Protein AF-A0A2N2W5R9-F1 (afdb_monomer_lite)

Structure (mmCIF, N/CA/C/O backbone):
data_AF-A0A2N2W5R9-F1
#
_entry.id   AF-A0A2N2W5R9-F1
#
loop_
_atom_site.group_PDB
_atom_site.id
_atom_site.type_symbol
_atom_site.label_atom_id
_atom_site.label_alt_id
_atom_site.label_comp_id
_atom_site.label_asym_id
_atom_site.label_entity_id
_atom_site.label_seq_id
_atom_site.pdbx_PDB_ins_code
_atom_site.Cartn_x
_atom_site.Cartn_y
_atom_site.Cartn_z
_atom_site.occupancy
_atom_site.B_iso_or_equiv
_atom_site.auth_seq_id
_atom_site.auth_comp_id
_atom_site.auth_asym_id
_atom_site.auth_atom_id
_atom_site.pdbx_PDB_model_num
ATOM 1 N N . MET A 1 1 ? 38.234 4.561 -0.329 1.00 36.16 1 MET A N 1
ATOM 2 C CA . MET A 1 1 ? 37.378 3.828 -1.284 1.00 36.16 1 MET A CA 1
ATOM 3 C C . MET A 1 1 ? 36.006 3.694 -0.644 1.00 36.16 1 MET A C 1
ATOM 5 O O . MET A 1 1 ? 35.855 2.891 0.266 1.00 36.16 1 MET A O 1
ATOM 9 N N . ALA A 1 2 ? 35.053 4.555 -1.005 1.00 40.22 2 ALA A N 1
ATOM 10 C CA . ALA A 1 2 ? 33.677 4.417 -0.534 1.00 40.22 2 ALA A CA 1
ATOM 11 C C . ALA A 1 2 ? 33.018 3.325 -1.382 1.00 40.22 2 ALA A C 1
ATOM 13 O O . ALA A 1 2 ? 32.897 3.474 -2.597 1.00 40.22 2 ALA A O 1
ATOM 14 N N . GLN A 1 3 ? 32.702 2.192 -0.757 1.00 40.72 3 GLN A N 1
ATOM 15 C CA . GLN A 1 3 ? 32.019 1.078 -1.401 1.00 40.72 3 GLN A CA 1
ATOM 16 C C . GLN A 1 3 ? 30.610 1.531 -1.776 1.00 40.72 3 GLN A C 1
ATOM 18 O O . GLN A 1 3 ? 29.713 1.599 -0.942 1.00 40.72 3 GLN A O 1
ATOM 23 N N . ASN A 1 4 ? 30.436 1.859 -3.050 1.00 42.41 4 ASN A N 1
ATOM 24 C CA . ASN A 1 4 ? 29.146 2.062 -3.681 1.00 42.41 4 ASN A CA 1
ATOM 25 C C . ASN A 1 4 ? 28.528 0.670 -3.909 1.00 42.41 4 ASN A C 1
ATOM 27 O O . ASN A 1 4 ? 28.458 0.195 -5.042 1.00 42.41 4 ASN A O 1
ATOM 31 N N . GLN A 1 5 ? 28.161 -0.036 -2.830 1.00 35.41 5 GLN A N 1
ATOM 32 C CA . GLN A 1 5 ? 27.287 -1.201 -2.961 1.00 35.41 5 GLN A CA 1
ATOM 33 C C . GLN A 1 5 ? 25.986 -0.689 -3.594 1.00 35.41 5 GLN A C 1
ATOM 35 O O . GLN A 1 5 ? 25.388 0.243 -3.044 1.00 35.41 5 GLN A O 1
ATOM 40 N N . PRO A 1 6 ? 25.550 -1.216 -4.754 1.00 40.88 6 PRO A N 1
ATOM 41 C CA . PRO A 1 6 ? 24.204 -0.929 -5.220 1.00 40.88 6 PRO A CA 1
ATOM 42 C C . PRO A 1 6 ? 23.260 -1.323 -4.077 1.00 40.88 6 PRO A C 1
ATOM 44 O O . PRO A 1 6 ? 23.489 -2.378 -3.480 1.00 40.88 6 PRO A O 1
ATOM 47 N N . PRO A 1 7 ? 22.269 -0.484 -3.715 1.00 45.00 7 PRO A N 1
ATOM 48 C CA . PRO A 1 7 ? 21.329 -0.837 -2.662 1.00 45.00 7 PRO A CA 1
ATOM 49 C C . PRO A 1 7 ? 20.802 -2.228 -2.991 1.00 45.00 7 PRO A C 1
ATOM 51 O O . PRO A 1 7 ? 20.331 -2.441 -4.114 1.00 45.00 7 PRO A O 1
ATOM 54 N N . GLU A 1 8 ? 20.979 -3.182 -2.070 1.00 49.62 8 GLU A N 1
ATOM 55 C CA . GLU A 1 8 ? 20.408 -4.517 -2.215 1.00 49.62 8 GLU A CA 1
ATOM 56 C C . GLU A 1 8 ? 18.964 -4.315 -2.656 1.00 49.62 8 GLU A C 1
ATOM 58 O O . GLU A 1 8 ? 18.198 -3.605 -1.996 1.00 49.62 8 GLU A O 1
ATOM 63 N N . LYS A 1 9 ? 18.626 -4.819 -3.849 1.00 55.09 9 LYS A N 1
ATOM 64 C CA . LYS A 1 9 ? 17.263 -4.747 -4.364 1.00 55.09 9 LYS A CA 1
ATOM 65 C C . LYS A 1 9 ? 16.427 -5.601 -3.422 1.00 55.09 9 LYS A C 1
ATOM 67 O O . LYS A 1 9 ? 16.318 -6.802 -3.645 1.00 55.09 9 LYS A O 1
ATOM 72 N N . LYS A 1 10 ? 15.917 -4.990 -2.347 1.00 60.66 10 LYS A N 1
ATOM 73 C CA . LYS A 1 10 ? 15.072 -5.650 -1.353 1.00 60.66 10 LYS A CA 1
ATOM 74 C C . LYS A 1 10 ? 14.020 -6.451 -2.098 1.00 60.66 10 LYS A C 1
ATOM 76 O O . LYS A 1 10 ? 13.366 -5.928 -3.008 1.00 60.66 10 LYS A O 1
ATOM 81 N N . ASN A 1 11 ? 13.904 -7.727 -1.752 1.00 78.19 11 ASN A N 1
ATOM 82 C CA . ASN A 1 11 ? 12.964 -8.593 -2.437 1.00 78.19 11 ASN A CA 1
ATOM 83 C C . ASN A 1 11 ? 11.533 -8.090 -2.192 1.00 78.19 11 ASN A C 1
ATOM 85 O O . ASN A 1 11 ? 11.255 -7.552 -1.116 1.00 78.19 11 ASN A O 1
ATOM 89 N N . PRO A 1 12 ? 10.595 -8.303 -3.136 1.00 78.25 12 PRO A N 1
ATOM 90 C CA . PRO A 1 12 ? 9.185 -7.958 -2.946 1.00 78.25 12 PRO A CA 1
ATOM 91 C C . PRO A 1 12 ? 8.619 -8.458 -1.613 1.00 78.25 12 PRO A C 1
ATOM 93 O O . PRO A 1 12 ? 7.780 -7.799 -1.011 1.00 78.25 12 PRO A O 1
ATOM 96 N N . ILE A 1 13 ? 9.114 -9.613 -1.161 1.00 82.69 13 ILE A N 1
ATOM 97 C CA . ILE A 1 13 ? 8.756 -10.270 0.095 1.00 82.69 13 ILE A CA 1
ATOM 98 C C . ILE A 1 13 ? 9.166 -9.424 1.302 1.00 82.69 13 ILE A C 1
ATOM 100 O O . ILE A 1 13 ? 8.349 -9.170 2.178 1.00 82.69 13 ILE A O 1
ATOM 104 N N . GLU A 1 14 ? 10.404 -8.938 1.332 1.00 85.56 14 GLU A N 1
ATOM 105 C CA . GLU A 1 14 ? 10.924 -8.144 2.450 1.00 85.56 14 GLU A CA 1
ATOM 106 C C . GLU A 1 14 ? 10.257 -6.769 2.510 1.00 85.56 14 GLU A C 1
ATOM 108 O O . GLU A 1 14 ? 9.829 -6.330 3.575 1.00 85.56 14 GLU A O 1
ATOM 113 N N . ILE A 1 15 ? 10.076 -6.126 1.350 1.00 86.50 15 ILE A N 1
ATOM 114 C CA . ILE A 1 15 ? 9.375 -4.837 1.257 1.00 86.50 15 ILE A CA 1
ATOM 115 C C . ILE A 1 15 ? 7.921 -4.990 1.718 1.00 86.50 15 ILE A C 1
ATOM 117 O O . ILE A 1 15 ? 7.387 -4.113 2.400 1.00 86.50 15 ILE A O 1
ATOM 121 N N . ALA A 1 16 ? 7.261 -6.084 1.331 1.00 88.38 16 ALA A N 1
ATOM 122 C CA . ALA A 1 16 ? 5.904 -6.373 1.764 1.00 88.38 16 ALA A CA 1
ATOM 123 C C . ALA A 1 16 ? 5.829 -6.593 3.273 1.00 88.38 16 ALA A C 1
ATOM 125 O O . ALA A 1 16 ? 4.990 -5.962 3.909 1.00 88.38 16 ALA A O 1
ATOM 126 N N . ALA A 1 17 ? 6.728 -7.405 3.833 1.00 89.31 17 ALA A N 1
ATOM 127 C CA . ALA A 1 17 ? 6.762 -7.705 5.258 1.00 89.31 17 ALA A CA 1
ATOM 128 C C . ALA A 1 17 ? 6.995 -6.439 6.098 1.00 89.31 17 ALA A C 1
ATOM 130 O O . ALA A 1 17 ? 6.244 -6.175 7.033 1.00 89.31 17 ALA A O 1
ATOM 131 N N . GLU A 1 18 ? 7.962 -5.593 5.719 1.00 91.56 18 GLU A N 1
ATOM 132 C CA . GLU A 1 18 ? 8.218 -4.314 6.397 1.00 91.56 18 GLU A CA 1
ATOM 133 C C . GLU A 1 18 ? 7.008 -3.373 6.343 1.00 91.56 18 GLU A C 1
ATOM 135 O O . GLU A 1 18 ? 6.721 -2.656 7.304 1.00 91.56 18 GLU A O 1
ATOM 140 N N . GLN A 1 19 ? 6.292 -3.341 5.216 1.00 90.31 19 GLN A N 1
ATOM 141 C CA . GLN A 1 19 ? 5.084 -2.527 5.101 1.00 90.31 19 GLN A CA 1
ATOM 142 C C . GLN A 1 19 ? 3.907 -3.122 5.875 1.00 90.31 19 GLN A C 1
ATOM 144 O O . GLN A 1 19 ? 3.155 -2.371 6.492 1.00 90.31 19 GLN A O 1
ATOM 149 N N . ALA A 1 20 ? 3.750 -4.444 5.869 1.00 91.56 20 ALA A N 1
ATOM 150 C CA . ALA A 1 20 ? 2.702 -5.137 6.603 1.00 91.56 20 ALA A CA 1
ATOM 151 C C . ALA A 1 20 ? 2.861 -4.941 8.116 1.00 91.56 20 ALA A C 1
ATOM 153 O O . ALA A 1 20 ? 1.872 -4.652 8.781 1.00 91.56 20 ALA A O 1
ATOM 154 N N . ASP A 1 21 ? 4.090 -5.013 8.634 1.00 92.62 21 ASP A N 1
ATOM 155 C CA . ASP A 1 21 ? 4.412 -4.782 10.047 1.00 92.62 21 ASP A CA 1
ATOM 156 C C . ASP A 1 21 ? 4.046 -3.356 10.493 1.00 92.62 21 ASP A C 1
ATOM 158 O O . ASP A 1 21 ? 3.315 -3.159 11.465 1.00 92.62 21 ASP A O 1
ATOM 162 N N . ARG A 1 22 ? 4.418 -2.340 9.702 1.00 92.94 22 ARG A N 1
ATOM 163 C CA . ARG A 1 22 ? 4.007 -0.949 9.969 1.00 92.94 22 ARG A CA 1
ATOM 164 C C . ARG A 1 22 ? 2.488 -0.798 9.974 1.00 92.94 22 ARG A C 1
ATOM 166 O O . ARG A 1 22 ? 1.914 -0.257 10.917 1.00 92.94 22 ARG A O 1
ATOM 173 N N . LEU A 1 23 ? 1.826 -1.334 8.947 1.00 92.19 23 LEU A N 1
ATOM 174 C CA . LEU A 1 23 ? 0.368 -1.296 8.837 1.00 92.19 23 LEU A CA 1
ATOM 175 C C . LEU A 1 23 ? -0.317 -2.048 9.980 1.00 92.19 23 LEU A C 1
ATOM 177 O O . LEU A 1 23 ? -1.399 -1.642 10.401 1.00 92.19 23 LEU A O 1
ATOM 181 N N . GLN A 1 24 ? 0.304 -3.101 10.514 1.00 92.94 24 GLN A N 1
ATOM 182 C CA . GLN A 1 24 ? -0.192 -3.805 11.688 1.00 92.94 24 GLN A CA 1
ATOM 183 C C . GLN A 1 24 ? -0.327 -2.864 12.878 1.00 92.94 24 GLN A C 1
ATOM 185 O O . GLN A 1 24 ? -1.377 -2.843 13.521 1.00 92.94 24 GLN A O 1
ATOM 190 N N . ILE A 1 25 ? 0.719 -2.084 13.152 1.00 93.50 25 ILE A N 1
ATOM 191 C CA . ILE A 1 25 ? 0.785 -1.169 14.291 1.00 93.50 25 ILE A CA 1
ATOM 192 C C . ILE A 1 25 ? -0.191 -0.007 14.084 1.00 93.50 25 ILE A C 1
ATOM 194 O O . ILE A 1 25 ? -1.021 0.273 14.953 1.00 93.50 25 ILE A O 1
ATOM 198 N N . ASP A 1 26 ? -0.145 0.631 12.915 1.00 92.38 26 ASP A N 1
ATOM 199 C CA . ASP A 1 26 ? -0.963 1.804 12.594 1.00 92.38 26 ASP A CA 1
ATOM 200 C C . ASP A 1 26 ? -2.471 1.496 12.557 1.00 92.38 26 ASP A C 1
ATOM 202 O O . ASP A 1 26 ? -3.310 2.269 13.041 1.00 92.38 26 ASP A O 1
ATOM 206 N N . LEU A 1 27 ? -2.838 0.351 11.978 1.00 92.75 27 LEU A N 1
ATOM 207 C CA . LEU A 1 27 ? -4.234 -0.036 11.766 1.00 92.75 27 LEU A CA 1
ATOM 208 C C . LEU A 1 27 ? -4.754 -1.000 12.833 1.00 92.75 27 LEU A C 1
ATOM 210 O O . LEU A 1 27 ? -5.946 -1.316 12.825 1.00 92.75 27 LEU A O 1
ATOM 214 N N . LYS A 1 28 ? -3.892 -1.440 13.758 1.00 94.00 28 LYS A N 1
ATOM 215 C CA . LYS A 1 28 ? -4.191 -2.475 14.757 1.00 94.00 28 LYS A CA 1
ATOM 216 C C . LYS A 1 28 ? -4.792 -3.717 14.096 1.00 94.00 28 LYS A C 1
ATOM 218 O O . LYS A 1 28 ? -5.906 -4.125 14.422 1.00 94.00 28 LYS A O 1
ATOM 223 N N . LEU A 1 29 ? -4.088 -4.250 13.098 1.00 94.00 29 LEU A N 1
ATOM 224 C CA . LEU A 1 29 ? -4.532 -5.436 12.367 1.00 94.00 29 LEU A CA 1
ATOM 225 C C . LEU A 1 29 ? -4.432 -6.671 13.267 1.00 94.00 29 LEU A C 1
ATOM 227 O O . LEU A 1 29 ? -3.402 -6.900 13.901 1.00 94.00 29 LEU A O 1
ATOM 231 N N . ASP A 1 30 ? -5.485 -7.487 13.283 1.00 94.31 30 ASP A N 1
ATOM 232 C CA . ASP A 1 30 ? -5.420 -8.827 13.874 1.00 94.31 30 ASP A CA 1
ATOM 233 C C . ASP A 1 30 ? -4.478 -9.740 13.064 1.00 94.31 30 ASP A C 1
ATOM 235 O O . ASP A 1 30 ? -4.228 -9.486 11.884 1.00 94.31 30 ASP A O 1
ATOM 239 N N . HIS A 1 31 ? -3.999 -10.840 13.654 1.00 92.94 31 HIS A N 1
ATOM 240 C CA . HIS A 1 31 ? -3.139 -11.826 12.987 1.00 92.94 31 HIS A CA 1
ATOM 241 C C . HIS A 1 31 ? -3.667 -12.272 11.618 1.00 92.94 31 HIS A C 1
ATOM 243 O O . HIS A 1 31 ? -2.896 -12.374 10.661 1.00 92.94 31 HIS A O 1
ATOM 249 N N . ARG A 1 32 ? -4.982 -12.492 11.478 1.00 93.69 32 ARG A N 1
ATOM 250 C CA . ARG A 1 32 ? -5.564 -12.858 10.179 1.00 93.69 32 ARG A CA 1
ATOM 251 C C . ARG A 1 32 ? -5.478 -11.709 9.176 1.00 93.69 32 ARG A C 1
ATOM 253 O O . ARG A 1 32 ? -5.185 -11.936 8.004 1.00 93.69 32 ARG A O 1
ATOM 260 N N . GLN A 1 33 ? -5.747 -10.484 9.619 1.00 93.88 33 GLN A N 1
ATOM 261 C CA . GLN A 1 33 ? -5.695 -9.299 8.763 1.00 93.88 33 GLN A CA 1
ATOM 262 C C . GLN A 1 33 ? -4.256 -8.964 8.363 1.00 93.88 33 GLN A C 1
ATOM 264 O O . GLN A 1 33 ? -4.027 -8.602 7.212 1.00 93.88 33 GLN A O 1
ATOM 269 N N . LEU A 1 34 ? -3.293 -9.140 9.270 1.00 94.12 34 LEU A N 1
ATOM 270 C CA . LEU A 1 34 ? -1.864 -9.016 8.998 1.00 94.12 34 LEU A CA 1
ATOM 271 C C . LEU A 1 34 ? -1.422 -10.000 7.916 1.00 94.12 34 LEU A C 1
ATOM 273 O O . LEU A 1 34 ? -0.838 -9.585 6.921 1.00 94.12 34 LEU A O 1
ATOM 277 N N . PHE A 1 35 ? -1.759 -11.282 8.073 1.00 94.38 35 PHE A N 1
ATOM 278 C CA . PHE A 1 35 ? -1.410 -12.316 7.099 1.00 94.38 35 PHE A CA 1
ATOM 279 C C . PHE A 1 35 ? -1.965 -12.007 5.699 1.00 94.38 35 PHE A C 1
ATOM 281 O O . PHE A 1 35 ? -1.262 -12.129 4.694 1.00 94.38 35 PHE A O 1
ATOM 288 N N . LEU A 1 36 ? -3.226 -11.564 5.625 1.00 94.25 36 LEU A N 1
ATOM 289 C CA . LEU A 1 36 ? -3.845 -11.148 4.365 1.00 94.25 36 LEU A CA 1
ATOM 290 C C . LEU A 1 36 ? -3.184 -9.889 3.789 1.00 94.25 36 LEU A C 1
ATOM 292 O O . LEU A 1 36 ? -2.989 -9.805 2.579 1.00 94.25 36 LEU A O 1
ATOM 296 N N . THR A 1 37 ? -2.821 -8.934 4.645 1.00 94.00 37 THR A N 1
ATOM 297 C CA . THR A 1 37 ? -2.138 -7.692 4.259 1.00 94.00 37 THR A CA 1
ATOM 298 C C . THR A 1 37 ? -0.773 -7.990 3.653 1.00 94.00 37 THR A C 1
ATOM 300 O O . THR A 1 37 ? -0.509 -7.550 2.537 1.00 94.00 37 THR A O 1
ATOM 303 N N . ASP A 1 38 ? 0.049 -8.790 4.330 1.00 93.50 38 ASP A N 1
ATOM 304 C CA . ASP A 1 38 ? 1.348 -9.242 3.827 1.00 93.50 38 ASP A CA 1
ATOM 305 C C . ASP A 1 38 ? 1.197 -9.982 2.490 1.00 93.50 38 ASP A C 1
ATOM 307 O O . ASP A 1 38 ? 1.790 -9.576 1.494 1.00 93.50 38 ASP A O 1
ATOM 311 N N . SER A 1 39 ? 0.294 -10.964 2.406 1.00 93.25 39 SER A N 1
ATOM 312 C CA . SER A 1 39 ? 0.047 -11.723 1.168 1.00 93.25 39 SER A CA 1
ATOM 313 C C . SER A 1 39 ? -0.351 -10.828 -0.016 1.00 93.25 39 SER A C 1
ATOM 315 O O . SER A 1 39 ? 0.107 -11.015 -1.148 1.00 93.25 39 SER A O 1
ATOM 317 N N . VAL A 1 40 ? -1.220 -9.840 0.226 1.00 94.44 40 VAL A N 1
ATOM 318 C CA . VAL A 1 40 ? -1.646 -8.869 -0.792 1.00 94.44 40 VAL A CA 1
ATOM 319 C C . VAL A 1 40 ? -0.480 -7.978 -1.210 1.00 94.44 40 VAL A C 1
ATOM 321 O O . VAL A 1 40 ? -0.283 -7.765 -2.409 1.00 94.44 40 VAL A O 1
ATOM 324 N N . LEU A 1 41 ? 0.302 -7.475 -0.253 1.00 93.00 41 LEU A N 1
ATOM 325 C CA . LEU A 1 41 ? 1.457 -6.624 -0.526 1.00 93.00 41 LEU A CA 1
ATOM 326 C C . LEU A 1 41 ? 2.536 -7.378 -1.297 1.00 93.00 41 LEU A C 1
ATOM 328 O O . LEU A 1 41 ? 3.006 -6.859 -2.304 1.00 93.00 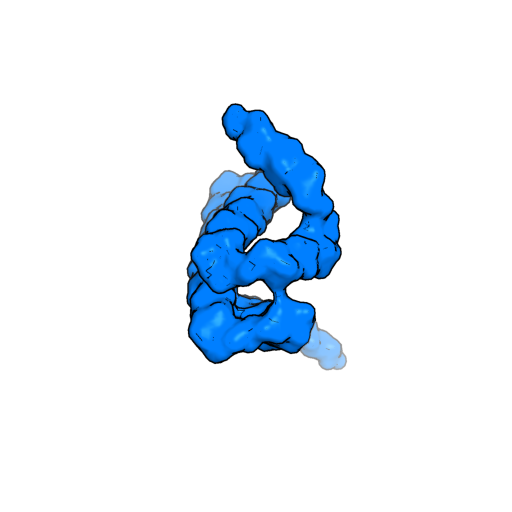41 LEU A O 1
ATOM 332 N N . GLN A 1 42 ? 2.865 -8.610 -0.914 1.00 93.00 42 GLN A N 1
ATOM 333 C CA . GLN A 1 42 ? 3.827 -9.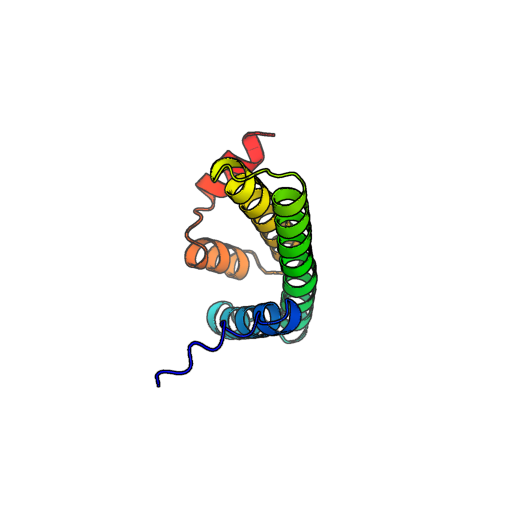453 -1.627 1.00 93.00 42 GLN A CA 1
ATOM 334 C C . GLN A 1 42 ? 3.426 -9.623 -3.091 1.00 93.00 42 GLN A C 1
ATOM 336 O O . GLN A 1 42 ? 4.218 -9.356 -3.998 1.00 93.00 42 GLN A O 1
ATOM 341 N N . LYS A 1 43 ? 2.163 -9.995 -3.333 1.00 92.75 43 LYS A N 1
ATOM 342 C CA . LYS A 1 43 ? 1.633 -10.179 -4.687 1.00 92.75 43 LYS A CA 1
ATOM 343 C C . LYS A 1 43 ? 1.649 -8.881 -5.493 1.00 92.75 43 LYS A C 1
ATOM 345 O O . LYS A 1 43 ? 2.017 -8.893 -6.668 1.00 92.75 43 LYS A O 1
ATOM 350 N N . ASN A 1 44 ? 1.242 -7.769 -4.886 1.00 92.06 44 ASN A N 1
ATOM 351 C CA . ASN A 1 44 ? 1.118 -6.499 -5.595 1.00 92.06 44 ASN A CA 1
ATOM 352 C C . ASN A 1 44 ? 2.477 -5.836 -5.840 1.00 92.06 44 ASN A C 1
ATOM 354 O O . ASN A 1 44 ? 2.695 -5.329 -6.934 1.00 92.06 44 ASN A O 1
ATOM 358 N N . ILE A 1 45 ? 3.408 -5.887 -4.884 1.00 90.00 45 ILE A N 1
ATOM 359 C CA . ILE A 1 45 ? 4.776 -5.376 -5.049 1.00 90.00 45 ILE A CA 1
ATOM 360 C C . ILE A 1 45 ? 5.511 -6.193 -6.111 1.00 90.00 45 ILE A C 1
ATOM 362 O O . ILE A 1 45 ? 6.104 -5.607 -7.014 1.00 90.00 45 ILE A O 1
ATOM 366 N N . ALA A 1 46 ? 5.403 -7.526 -6.080 1.00 91.19 46 ALA A N 1
ATOM 367 C CA . ALA A 1 46 ? 5.958 -8.372 -7.136 1.00 91.19 46 ALA A CA 1
ATOM 368 C C . ALA A 1 46 ? 5.362 -8.022 -8.512 1.00 91.19 46 ALA A C 1
ATOM 370 O O . ALA A 1 46 ? 6.083 -7.950 -9.505 1.00 91.19 46 ALA A O 1
ATOM 371 N N . GLY A 1 47 ? 4.057 -7.742 -8.562 1.00 91.31 47 GLY A N 1
ATOM 372 C CA . GLY A 1 47 ? 3.370 -7.280 -9.765 1.00 91.31 47 GLY A CA 1
ATOM 373 C C . GLY A 1 47 ? 3.889 -5.941 -10.299 1.00 91.31 47 GLY A C 1
ATOM 374 O O . GLY A 1 47 ? 4.173 -5.836 -11.492 1.00 91.31 47 GLY A O 1
ATOM 375 N N . VAL A 1 48 ? 4.061 -4.939 -9.427 1.00 90.75 48 VAL A N 1
ATOM 376 C CA . VAL A 1 48 ? 4.645 -3.633 -9.789 1.00 90.75 48 VAL A CA 1
ATOM 377 C C . VAL A 1 48 ? 6.048 -3.820 -10.346 1.00 90.75 48 VAL A C 1
ATOM 379 O O . VAL A 1 48 ? 6.352 -3.277 -11.403 1.00 90.75 48 VAL A O 1
ATOM 382 N N . MET A 1 49 ? 6.893 -4.584 -9.651 1.00 89.50 49 MET A N 1
ATOM 383 C CA . MET A 1 49 ? 8.284 -4.798 -10.053 1.00 89.50 49 MET A CA 1
ATOM 384 C C . MET A 1 49 ? 8.364 -5.488 -11.416 1.00 89.50 49 MET A C 1
ATOM 386 O O . MET A 1 49 ? 9.107 -5.030 -12.277 1.00 89.50 49 MET A O 1
ATOM 390 N N . ASN A 1 50 ? 7.526 -6.498 -11.661 1.00 91.06 50 ASN A N 1
ATOM 391 C CA . ASN A 1 50 ? 7.478 -7.180 -12.951 1.00 91.06 50 ASN A CA 1
ATOM 392 C C . ASN A 1 50 ? 7.023 -6.241 -14.086 1.00 91.06 50 ASN A C 1
ATOM 394 O O . ASN A 1 50 ? 7.670 -6.180 -15.130 1.00 91.06 50 ASN A O 1
ATOM 398 N N . GLU A 1 51 ? 5.962 -5.448 -13.875 1.00 90.56 51 GLU A N 1
ATOM 399 C CA . GLU A 1 51 ? 5.519 -4.464 -14.876 1.00 90.56 51 GLU A CA 1
ATOM 400 C C . GLU A 1 51 ? 6.574 -3.369 -15.106 1.00 90.56 51 GLU A C 1
ATOM 402 O O . GLU A 1 51 ? 6.789 -2.954 -16.243 1.00 90.56 51 GLU A O 1
ATOM 407 N N . PHE A 1 52 ? 7.284 -2.937 -14.062 1.00 88.25 52 PHE A N 1
ATOM 408 C CA . PHE A 1 52 ? 8.396 -1.991 -14.171 1.00 88.25 52 PHE A CA 1
ATOM 409 C C . PHE A 1 52 ? 9.554 -2.563 -14.989 1.00 88.25 52 PHE A C 1
ATOM 411 O O . PHE A 1 52 ? 10.058 -1.893 -15.888 1.00 88.25 52 PHE A O 1
ATOM 418 N N . GLU A 1 53 ? 9.950 -3.808 -14.731 1.00 89.44 53 GLU A N 1
ATOM 419 C CA . GLU A 1 53 ? 10.978 -4.495 -15.511 1.00 89.44 53 GLU A CA 1
ATOM 420 C C . GLU A 1 53 ? 10.557 -4.673 -16.974 1.00 89.44 53 GLU A C 1
ATOM 422 O O . GLU A 1 53 ? 11.373 -4.477 -17.876 1.00 89.44 53 GLU A O 1
ATOM 427 N N . ALA A 1 54 ? 9.290 -5.007 -17.228 1.00 89.69 54 ALA A N 1
ATOM 428 C CA . ALA A 1 54 ? 8.749 -5.125 -18.578 1.00 89.69 54 ALA A CA 1
ATOM 429 C C . ALA A 1 54 ? 8.764 -3.778 -19.319 1.00 89.69 54 ALA A C 1
ATOM 431 O O . ALA A 1 54 ? 9.214 -3.720 -20.463 1.00 89.69 54 ALA A O 1
ATOM 432 N N . MET A 1 55 ? 8.349 -2.689 -18.662 1.00 87.56 55 MET A N 1
ATOM 433 C CA . MET A 1 55 ? 8.417 -1.334 -19.222 1.00 87.56 55 MET A CA 1
ATOM 434 C C . MET A 1 55 ? 9.857 -0.919 -19.525 1.00 87.56 55 MET A C 1
ATOM 436 O O . MET A 1 55 ? 10.132 -0.412 -20.612 1.00 87.56 55 MET A O 1
ATOM 440 N N . GLN A 1 56 ? 10.789 -1.200 -18.612 1.00 86.38 56 GLN A N 1
ATOM 441 C CA . GLN A 1 56 ? 12.203 -0.898 -18.810 1.00 86.38 56 GLN A CA 1
ATOM 442 C C . GLN A 1 56 ? 12.775 -1.668 -20.013 1.00 86.38 56 GLN A C 1
ATOM 444 O O . GLN A 1 56 ? 13.480 -1.087 -20.836 1.00 86.38 56 GLN A O 1
ATOM 449 N 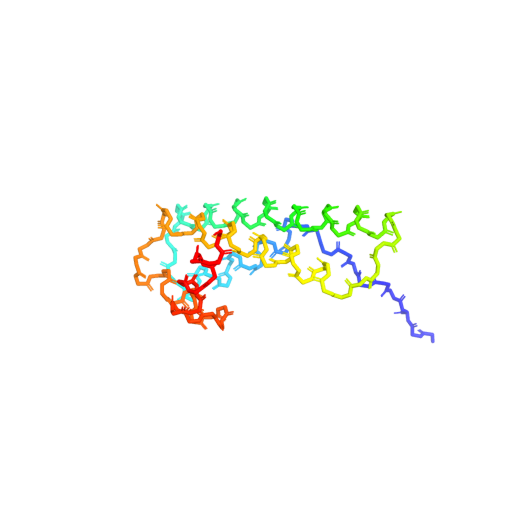N . LYS A 1 57 ? 12.436 -2.958 -20.156 1.00 88.00 57 LYS A N 1
ATOM 450 C CA . LYS A 1 57 ? 12.838 -3.791 -21.306 1.00 88.00 57 LYS A CA 1
ATOM 451 C C . LYS A 1 57 ? 12.213 -3.328 -22.621 1.00 88.00 57 LYS A C 1
ATOM 453 O O . LYS A 1 57 ? 12.855 -3.429 -23.659 1.00 88.00 57 LYS A O 1
ATOM 458 N N . ALA A 1 58 ? 10.993 -2.799 -22.578 1.00 87.38 58 ALA A N 1
ATOM 459 C CA . ALA A 1 58 ? 10.308 -2.227 -23.733 1.00 87.38 58 ALA A CA 1
ATOM 460 C C . ALA A 1 58 ? 10.833 -0.830 -24.128 1.00 87.38 58 ALA A C 1
ATOM 462 O O . ALA A 1 58 ? 10.292 -0.218 -25.046 1.00 87.38 58 ALA A O 1
ATOM 463 N N . GLY A 1 59 ? 11.852 -0.299 -23.437 1.00 85.81 59 GLY A N 1
ATOM 464 C CA . GLY A 1 59 ? 12.380 1.047 -23.679 1.00 85.81 59 GLY A CA 1
ATOM 465 C C . GLY A 1 59 ? 11.431 2.165 -23.233 1.00 85.81 59 GLY A C 1
ATOM 466 O O . GLY A 1 59 ? 11.621 3.324 -23.594 1.00 85.81 59 GLY A O 1
ATOM 467 N N . MET A 1 60 ? 10.404 1.840 -22.445 1.00 79.94 60 MET A N 1
ATOM 468 C CA . MET A 1 60 ? 9.434 2.805 -21.945 1.00 79.94 60 MET A CA 1
ATOM 469 C C . MET A 1 60 ? 10.019 3.494 -20.706 1.00 79.94 60 MET A C 1
ATOM 471 O O . MET A 1 60 ? 10.081 2.917 -19.619 1.00 79.94 60 MET A O 1
ATOM 475 N N . GLN A 1 61 ? 10.493 4.729 -20.885 1.00 73.50 61 GLN A N 1
ATOM 476 C CA . GLN A 1 61 ? 11.126 5.543 -19.832 1.00 73.50 61 GLN A CA 1
ATOM 477 C C . GLN A 1 61 ? 10.255 6.721 -19.364 1.00 73.50 61 GLN A C 1
ATOM 479 O O . GLN A 1 61 ? 10.686 7.532 -18.548 1.00 73.50 61 GLN A O 1
ATOM 484 N N . ASN A 1 62 ? 9.016 6.817 -19.855 1.00 84.81 62 ASN A N 1
ATOM 485 C CA . ASN A 1 62 ? 8.109 7.908 -19.510 1.00 84.81 62 ASN A CA 1
ATOM 486 C C . ASN A 1 62 ? 7.647 7.786 -18.055 1.00 84.81 62 ASN A C 1
ATOM 488 O O . ASN A 1 62 ? 6.972 6.822 -17.694 1.00 84.81 62 ASN A O 1
ATOM 492 N N . SER A 1 63 ? 7.940 8.798 -17.234 1.00 79.38 63 SER A N 1
ATOM 493 C CA . SER A 1 63 ? 7.529 8.853 -15.822 1.00 79.38 63 SER A CA 1
ATOM 494 C C . SER A 1 63 ? 6.018 8.685 -15.623 1.00 79.38 63 SER A C 1
ATOM 496 O O . SER A 1 63 ? 5.583 8.146 -14.606 1.00 79.38 63 SER A O 1
ATOM 498 N N . GLU A 1 64 ? 5.207 9.106 -16.597 1.00 85.50 64 GLU A N 1
ATOM 499 C CA . GLU A 1 64 ? 3.751 8.922 -16.575 1.00 85.50 64 GLU A CA 1
ATOM 500 C C . GLU A 1 64 ? 3.342 7.445 -16.635 1.00 85.50 64 GLU A C 1
ATOM 502 O O . GLU A 1 64 ? 2.446 7.039 -15.898 1.00 85.50 64 GLU A O 1
ATOM 507 N N . SER A 1 65 ? 4.034 6.619 -17.424 1.00 85.19 65 SER A N 1
ATOM 508 C CA . SER A 1 65 ? 3.752 5.182 -17.547 1.00 85.19 65 SER A CA 1
ATOM 509 C C . SER A 1 65 ? 4.064 4.428 -16.253 1.00 85.19 65 SER A C 1
ATOM 511 O O . SER A 1 65 ? 3.248 3.634 -15.784 1.00 85.19 65 SER A O 1
ATOM 513 N N . TYR A 1 66 ? 5.197 4.734 -15.607 1.00 84.31 66 TYR A N 1
ATOM 514 C CA . TYR A 1 66 ? 5.526 4.167 -14.292 1.00 84.31 66 TYR A CA 1
ATOM 515 C C . TYR A 1 66 ? 4.510 4.583 -13.230 1.00 84.31 66 TYR A C 1
ATOM 517 O O . TYR A 1 66 ? 4.099 3.763 -12.404 1.00 84.31 66 TYR A O 1
ATOM 525 N N . ARG A 1 67 ? 4.064 5.844 -13.272 1.00 86.50 67 ARG A N 1
ATOM 526 C CA . ARG A 1 67 ? 3.037 6.350 -12.361 1.00 86.50 67 ARG A CA 1
ATOM 527 C C . ARG A 1 67 ? 1.693 5.655 -12.575 1.00 86.50 67 ARG A C 1
ATOM 529 O O . ARG A 1 67 ? 1.029 5.344 -11.589 1.00 86.50 67 ARG A O 1
ATOM 536 N N . ASP A 1 68 ? 1.295 5.392 -13.817 1.00 87.88 68 ASP A N 1
ATOM 537 C CA . ASP A 1 68 ? 0.049 4.682 -14.120 1.00 87.88 68 ASP A CA 1
ATOM 538 C C . ASP A 1 68 ? 0.071 3.247 -13.577 1.00 87.88 68 ASP A C 1
ATOM 540 O O . ASP A 1 68 ? -0.846 2.834 -12.863 1.00 87.88 68 ASP A O 1
ATOM 544 N N . VAL A 1 69 ? 1.180 2.529 -13.785 1.00 88.94 69 VAL A N 1
ATOM 545 C CA . VAL A 1 69 ? 1.380 1.188 -13.219 1.00 88.94 69 VAL A CA 1
ATOM 546 C C . VAL A 1 69 ? 1.341 1.221 -11.691 1.00 88.94 69 VAL A C 1
ATOM 548 O O . VAL A 1 69 ? 0.621 0.427 -11.085 1.00 88.94 69 VAL A O 1
ATOM 551 N N . GLN A 1 70 ? 2.026 2.165 -11.038 1.00 86.81 70 GLN A N 1
ATOM 552 C CA . GLN A 1 70 ? 1.925 2.315 -9.580 1.00 86.81 70 GLN A CA 1
ATOM 553 C C . GLN A 1 70 ? 0.485 2.546 -9.132 1.00 86.81 70 GLN A C 1
ATOM 555 O O . GLN A 1 70 ? 0.007 1.857 -8.235 1.00 86.81 70 GLN A O 1
ATOM 560 N N . LEU A 1 71 ? -0.235 3.471 -9.771 1.00 87.38 71 LEU A N 1
ATOM 561 C CA . LEU A 1 71 ? -1.626 3.769 -9.432 1.00 87.38 71 LEU A CA 1
ATOM 562 C C . LEU A 1 71 ? -2.540 2.555 -9.633 1.00 87.38 71 LEU A C 1
ATOM 564 O O . LEU A 1 71 ? -3.418 2.310 -8.805 1.00 87.38 71 LEU A O 1
ATOM 568 N N . LYS A 1 72 ? -2.330 1.774 -10.695 1.00 89.69 72 LYS A N 1
ATOM 569 C CA . LYS A 1 72 ? -3.046 0.521 -10.963 1.00 89.69 72 LYS A CA 1
ATOM 570 C C . LYS A 1 72 ? -2.856 -0.483 -9.828 1.00 89.69 72 LYS A C 1
ATOM 572 O O . LYS A 1 72 ? -3.837 -1.070 -9.368 1.00 89.69 72 LYS A O 1
ATOM 577 N N . TRP A 1 73 ? -1.628 -0.674 -9.354 1.00 90.88 73 TRP A N 1
ATOM 578 C CA . TRP A 1 73 ? -1.350 -1.605 -8.258 1.00 90.88 73 TRP A CA 1
ATOM 579 C C . TRP A 1 73 ? -1.784 -1.077 -6.893 1.00 90.88 73 TRP A C 1
ATOM 581 O O . TRP A 1 73 ? -2.310 -1.854 -6.102 1.00 90.88 73 TRP A O 1
ATOM 591 N N . VAL A 1 74 ? -1.684 0.232 -6.645 1.00 87.94 74 VAL A N 1
ATOM 592 C CA . VAL A 1 74 ? -2.262 0.871 -5.451 1.00 87.94 74 VAL A CA 1
ATOM 593 C C . VAL A 1 74 ? -3.764 0.601 -5.384 1.00 87.94 74 VAL A C 1
ATOM 595 O O . VAL A 1 74 ? -4.244 0.125 -4.361 1.00 87.94 74 VAL A O 1
ATOM 598 N N . ARG A 1 75 ? -4.498 0.778 -6.490 1.00 87.94 75 ARG A N 1
ATOM 599 C CA . ARG A 1 75 ? -5.938 0.464 -6.542 1.00 87.94 75 ARG A CA 1
ATOM 600 C C . ARG A 1 75 ? -6.232 -1.004 -6.238 1.00 87.94 75 ARG A C 1
ATOM 602 O O . ARG A 1 75 ? -7.214 -1.298 -5.566 1.00 87.94 75 ARG A O 1
ATOM 609 N N . LYS A 1 76 ? -5.397 -1.930 -6.723 1.00 91.06 76 LYS A N 1
ATOM 610 C CA . LYS A 1 76 ? -5.538 -3.362 -6.406 1.00 91.06 76 LYS A CA 1
ATOM 611 C C . LYS A 1 76 ? -5.309 -3.643 -4.922 1.00 91.06 76 LYS A C 1
ATOM 613 O O . LYS A 1 76 ? -6.025 -4.464 -4.358 1.00 91.06 76 LYS A O 1
ATOM 618 N N . THR A 1 77 ? -4.338 -2.979 -4.297 1.00 91.38 77 THR A N 1
ATOM 619 C CA . THR A 1 77 ? -4.103 -3.080 -2.850 1.00 91.38 77 THR A CA 1
ATOM 620 C C . THR A 1 77 ? -5.292 -2.524 -2.074 1.00 91.38 77 THR A C 1
ATOM 622 O O . THR A 1 77 ? -5.815 -3.207 -1.202 1.00 91.38 77 THR A O 1
ATOM 625 N N . GLU A 1 78 ? -5.777 -1.336 -2.441 1.00 90.50 78 GLU A N 1
ATOM 626 C CA . GLU A 1 78 ? -6.944 -0.700 -1.821 1.00 90.50 78 GLU A CA 1
ATOM 627 C C . GLU A 1 78 ? -8.204 -1.580 -1.917 1.00 90.50 78 GLU A C 1
ATOM 629 O O . GLU A 1 78 ? -8.902 -1.762 -0.924 1.00 90.50 78 GLU A O 1
ATOM 634 N N . ASP A 1 79 ? -8.499 -2.145 -3.093 1.00 90.88 79 ASP A N 1
ATOM 635 C CA . ASP A 1 79 ? -9.637 -3.056 -3.311 1.00 90.88 79 ASP A CA 1
ATOM 636 C C . ASP A 1 79 ? -9.522 -4.344 -2.485 1.00 90.88 79 ASP A C 1
ATOM 638 O O . ASP A 1 79 ? -10.510 -4.835 -1.943 1.00 90.88 79 ASP A O 1
ATOM 642 N N . ALA A 1 80 ? -8.310 -4.888 -2.360 1.00 93.12 80 ALA A N 1
ATOM 643 C CA . ALA A 1 80 ? -8.072 -6.063 -1.537 1.0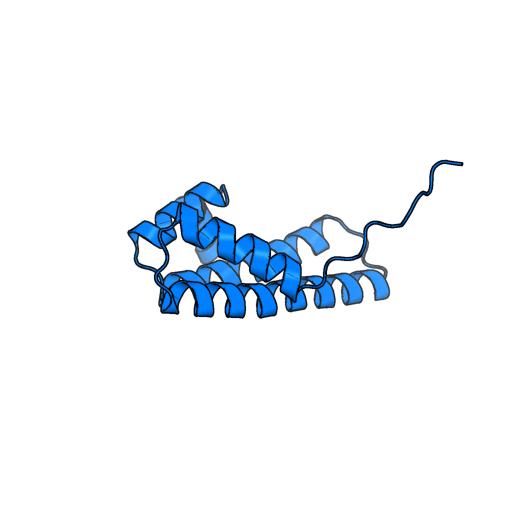0 93.12 80 ALA A CA 1
ATOM 644 C C . ALA A 1 80 ? -8.240 -5.749 -0.044 1.00 93.12 80 ALA A C 1
ATOM 646 O O . ALA A 1 80 ? -8.908 -6.505 0.656 1.00 93.12 80 ALA A O 1
ATOM 647 N N . PHE A 1 81 ? -7.684 -4.634 0.433 1.00 92.31 81 PHE A N 1
ATOM 648 C CA . PHE A 1 81 ? -7.761 -4.226 1.837 1.00 92.31 81 PHE A CA 1
ATOM 649 C C . PHE A 1 81 ? -9.199 -3.935 2.267 1.00 92.31 81 PHE A C 1
ATOM 651 O O . PHE A 1 81 ? -9.616 -4.390 3.329 1.00 92.31 81 PHE A O 1
ATOM 658 N N . GLU A 1 82 ? -9.996 -3.276 1.423 1.00 91.44 82 GLU A N 1
ATOM 659 C CA . GLU A 1 82 ? -11.408 -2.988 1.712 1.00 91.44 82 GLU A CA 1
ATOM 660 C C . GLU A 1 82 ? -12.256 -4.255 1.946 1.00 91.44 82 GLU A C 1
ATOM 662 O O . GLU A 1 82 ? -13.262 -4.199 2.648 1.00 91.44 82 GLU A O 1
ATOM 667 N N . LYS A 1 83 ? -11.849 -5.413 1.408 1.00 92.56 83 LYS A N 1
ATOM 668 C CA . LYS A 1 83 ? -12.598 -6.675 1.547 1.00 92.56 83 LYS A CA 1
ATOM 669 C C . LYS A 1 83 ? -12.465 -7.339 2.915 1.00 92.56 83 LYS A C 1
ATOM 671 O O . LYS A 1 83 ? -13.349 -8.108 3.285 1.00 92.56 83 LYS A O 1
ATOM 676 N N . PHE A 1 84 ? -11.361 -7.118 3.629 1.00 92.19 84 PHE A N 1
ATOM 677 C CA . PHE A 1 84 ? -11.081 -7.808 4.899 1.00 92.19 84 PHE A CA 1
ATOM 678 C C . PHE A 1 84 ? -10.764 -6.868 6.069 1.00 92.19 84 PHE A C 1
ATOM 680 O O . PHE A 1 84 ? -10.770 -7.305 7.224 1.00 92.19 84 PHE A O 1
ATOM 687 N N . MET A 1 85 ? -10.469 -5.596 5.800 1.00 92.50 85 MET A N 1
ATOM 688 C CA . MET A 1 85 ? -10.324 -4.576 6.832 1.00 92.50 85 MET A CA 1
ATOM 689 C C . MET A 1 85 ? -11.687 -3.993 7.203 1.00 92.50 85 MET A C 1
ATOM 691 O O . MET A 1 85 ? -12.573 -3.835 6.364 1.00 92.50 85 MET A O 1
ATOM 695 N N . SER A 1 86 ? -11.841 -3.612 8.468 1.00 93.25 86 SER A N 1
ATOM 696 C CA . SER A 1 86 ? -12.981 -2.809 8.903 1.00 93.25 86 SER A CA 1
ATOM 697 C C . SER A 1 86 ? -12.930 -1.429 8.255 1.00 93.25 86 SER A C 1
ATOM 699 O O . SER A 1 86 ? -11.855 -0.901 7.963 1.00 93.25 86 SER A O 1
ATOM 701 N N . LYS A 1 87 ? -14.091 -0.787 8.107 1.00 90.25 87 LYS A N 1
ATOM 702 C CA . LYS A 1 87 ? -14.190 0.551 7.510 1.00 90.25 87 LYS A CA 1
ATOM 703 C C . LYS A 1 87 ? -13.258 1.567 8.184 1.00 90.25 87 LYS A C 1
ATOM 705 O O . LYS A 1 87 ? -12.554 2.291 7.493 1.00 90.25 87 LYS A O 1
ATOM 710 N N . GLU A 1 88 ? -13.164 1.551 9.514 1.00 91.00 88 GLU A N 1
ATOM 711 C CA . GLU A 1 88 ? -12.252 2.427 10.265 1.00 91.00 88 GLU A CA 1
ATOM 712 C C . GLU A 1 88 ? -10.768 2.167 9.962 1.00 91.00 88 GLU A C 1
ATOM 714 O O . GLU A 1 88 ? -9.990 3.111 9.824 1.00 91.00 88 GLU A O 1
ATOM 719 N N . GLN A 1 89 ? -10.368 0.897 9.842 1.00 92.50 89 GLN A N 1
ATOM 720 C CA . GLN A 1 89 ? -8.994 0.509 9.503 1.00 92.50 89 GLN A CA 1
ATOM 721 C C . GLN A 1 89 ? -8.662 0.948 8.076 1.00 92.50 89 GLN A C 1
ATOM 723 O O . GLN A 1 89 ? -7.619 1.546 7.828 1.00 92.50 89 GLN A O 1
ATOM 728 N N . PHE A 1 90 ? -9.591 0.735 7.149 1.00 91.19 90 PHE A N 1
ATOM 729 C CA . PHE A 1 90 ? -9.423 1.143 5.765 1.00 91.19 90 PHE A CA 1
ATOM 730 C C . PHE A 1 90 ? -9.376 2.673 5.605 1.00 91.19 90 PHE A C 1
ATOM 732 O O . PHE A 1 90 ? -8.529 3.204 4.890 1.00 91.19 90 PHE A O 1
ATOM 739 N N . GLU A 1 91 ? -10.212 3.421 6.327 1.00 90.19 91 GLU A N 1
ATOM 740 C CA . GLU A 1 91 ? -10.156 4.888 6.337 1.00 90.19 91 GLU A CA 1
ATOM 741 C C . GLU A 1 91 ? -8.844 5.423 6.932 1.00 90.19 91 GLU A C 1
ATOM 743 O O . GLU A 1 91 ? -8.320 6.432 6.454 1.00 90.19 91 GLU A O 1
ATOM 748 N N . ARG A 1 92 ? -8.278 4.753 7.946 1.00 90.75 92 ARG A N 1
ATOM 749 C CA . ARG A 1 92 ? -6.936 5.077 8.459 1.00 90.75 92 ARG A CA 1
ATOM 750 C C . ARG A 1 92 ? -5.851 4.771 7.435 1.00 90.75 92 ARG A C 1
ATOM 752 O O . ARG A 1 92 ? -4.990 5.619 7.225 1.00 90.75 92 ARG A O 1
ATOM 759 N N . TYR A 1 93 ? -5.928 3.627 6.756 1.00 90.50 93 TYR A N 1
ATOM 760 C CA . TYR A 1 93 ? -5.003 3.277 5.679 1.00 90.50 93 TYR A CA 1
ATOM 761 C C . TYR A 1 93 ? -4.986 4.347 4.584 1.00 90.50 93 TYR A C 1
ATOM 763 O O . TYR A 1 93 ? -3.921 4.828 4.206 1.00 90.50 93 TYR A O 1
ATOM 771 N N . LEU A 1 94 ? -6.164 4.786 4.133 1.00 88.19 94 LEU A N 1
ATOM 772 C CA . LEU A 1 94 ? -6.298 5.852 3.140 1.00 88.19 94 LEU A CA 1
ATOM 773 C C . LEU A 1 94 ? -5.620 7.155 3.597 1.00 88.19 94 LEU A C 1
ATOM 775 O O . LEU A 1 94 ? -4.873 7.765 2.830 1.00 88.19 94 LEU A O 1
ATOM 779 N N . LYS A 1 95 ? -5.801 7.541 4.868 1.00 87.69 95 LYS A N 1
ATOM 780 C CA . LYS A 1 95 ? -5.115 8.706 5.455 1.00 87.69 95 LYS A CA 1
ATOM 781 C C . LYS A 1 95 ? -3.592 8.547 5.457 1.00 87.69 95 LYS A C 1
ATOM 783 O O . LYS A 1 95 ? -2.906 9.487 5.068 1.00 87.69 95 LYS A O 1
ATOM 788 N N . ILE A 1 96 ? -3.074 7.381 5.851 1.00 86.31 96 ILE A N 1
ATOM 789 C CA . ILE A 1 96 ? -1.627 7.088 5.874 1.00 86.31 96 ILE A CA 1
ATOM 790 C C . ILE A 1 96 ? -1.049 7.106 4.457 1.00 86.31 96 ILE A C 1
ATOM 792 O O . ILE A 1 96 ? 0.020 7.661 4.227 1.00 86.31 96 ILE A O 1
ATOM 796 N N . SER A 1 97 ? -1.784 6.560 3.486 1.00 80.94 97 SER A N 1
ATOM 797 C CA . SER A 1 97 ? -1.372 6.541 2.081 1.00 80.94 97 SER A CA 1
ATOM 798 C C . SER A 1 97 ? -1.467 7.914 1.398 1.00 80.94 97 SER A C 1
ATOM 800 O O . SER A 1 97 ? -1.130 8.026 0.217 1.00 80.94 97 SER A O 1
ATOM 802 N N . GLY A 1 98 ? -1.959 8.947 2.091 1.00 80.38 98 GLY A N 1
ATOM 803 C CA . GLY A 1 98 ? -2.143 10.287 1.536 1.00 80.38 98 GLY A CA 1
ATOM 804 C C . GLY A 1 98 ? -3.257 10.378 0.488 1.00 80.38 98 GLY A C 1
ATOM 805 O O . GLY A 1 98 ? -3.292 11.338 -0.275 1.00 80.38 98 GLY A O 1
ATOM 806 N N . VAL A 1 99 ? -4.154 9.387 0.427 1.00 76.25 99 VAL A N 1
ATOM 807 C CA . VAL A 1 99 ? -5.284 9.349 -0.508 1.00 76.25 99 VAL A CA 1
ATOM 808 C C . VAL A 1 99 ? -6.558 9.614 0.276 1.00 76.25 99 VAL A C 1
ATOM 810 O O . VAL A 1 99 ? -6.974 8.808 1.101 1.00 76.25 99 VAL A O 1
ATOM 813 N N . SER A 1 100 ? -7.239 10.728 0.015 1.00 71.19 100 SER A N 1
ATOM 814 C CA . SER A 1 100 ? -8.551 10.936 0.637 1.00 71.19 100 SER A CA 1
ATOM 815 C C . SER A 1 100 ? -9.586 9.956 0.066 1.00 71.19 100 SER A C 1
ATOM 817 O O . SER A 1 100 ? -9.584 9.675 -1.134 1.00 71.19 100 SER A O 1
ATOM 819 N N . SER A 1 101 ? -10.566 9.517 0.864 1.00 70.12 101 SER A N 1
ATOM 820 C CA . SER A 1 101 ? -11.712 8.728 0.372 1.00 70.12 101 SER A CA 1
ATOM 821 C C . SER A 1 101 ? -12.420 9.393 -0.820 1.00 70.12 101 SER A C 1
ATOM 823 O O . SER A 1 101 ? -12.944 8.706 -1.696 1.00 70.12 101 SER A O 1
ATOM 825 N N . LYS A 1 102 ? -12.394 10.735 -0.899 1.00 71.00 102 LYS A N 1
ATOM 826 C CA . LYS A 1 102 ? -12.892 11.501 -2.056 1.00 71.00 102 LYS A CA 1
ATOM 827 C C . LYS A 1 102 ? -12.035 11.306 -3.306 1.00 71.00 102 LYS A C 1
ATOM 829 O O . LYS A 1 102 ? -12.574 11.165 -4.398 1.00 71.00 102 LYS A O 1
ATOM 834 N N . GLU A 1 103 ? -10.714 11.282 -3.158 1.00 74.62 103 GLU A N 1
ATOM 835 C CA . GLU A 1 103 ? -9.802 11.017 -4.271 1.00 74.62 103 GLU A CA 1
ATOM 836 C C . GLU A 1 103 ? -9.918 9.578 -4.758 1.00 74.62 103 GLU A C 1
ATOM 838 O O . GLU A 1 103 ? -9.936 9.358 -5.967 1.00 74.62 103 GLU A O 1
ATOM 843 N N . ARG A 1 104 ? -10.071 8.607 -3.849 1.00 73.62 104 ARG A N 1
ATOM 844 C CA . ARG A 1 104 ? -10.350 7.216 -4.228 1.00 73.62 104 ARG A CA 1
ATOM 845 C C . ARG A 1 104 ? -11.664 7.099 -4.997 1.00 73.6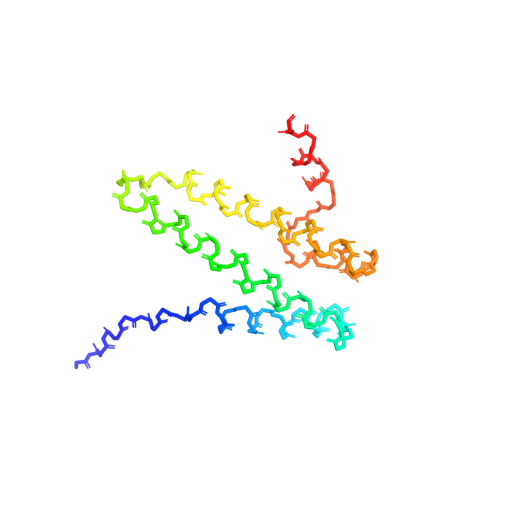2 104 ARG A C 1
ATOM 847 O O . ARG A 1 104 ? -11.667 6.486 -6.060 1.00 73.62 104 ARG A O 1
ATOM 854 N N . LYS A 1 105 ? -12.748 7.738 -4.533 1.00 73.56 105 LYS A N 1
ATOM 855 C CA . LYS A 1 105 ? -14.017 7.795 -5.286 1.00 73.56 105 LYS A CA 1
ATOM 856 C C . LYS A 1 105 ? -13.822 8.392 -6.678 1.00 73.56 105 LYS A C 1
ATOM 858 O O . LYS A 1 105 ? -14.121 7.727 -7.659 1.00 73.56 105 LYS A O 1
ATOM 863 N N . LYS A 1 106 ? -13.161 9.547 -6.777 1.00 74.31 106 LYS A N 1
ATOM 864 C CA . LYS A 1 106 ? -12.858 10.189 -8.065 1.00 74.31 106 LYS A CA 1
ATOM 865 C C . LYS A 1 106 ? -12.008 9.304 -8.992 1.00 74.31 106 LYS A C 1
ATOM 867 O O . LYS A 1 106 ? -12.164 9.353 -10.208 1.00 74.31 106 LYS A O 1
ATOM 872 N N . ARG A 1 107 ? -11.097 8.492 -8.439 1.00 71.81 107 ARG A N 1
ATOM 873 C CA . ARG A 1 107 ? -10.299 7.498 -9.185 1.00 71.81 107 ARG A CA 1
ATOM 874 C C . ARG A 1 107 ? -11.133 6.294 -9.628 1.00 71.81 107 ARG A C 1
ATOM 876 O O . ARG A 1 107 ? -10.871 5.768 -10.706 1.00 71.81 107 ARG A O 1
ATOM 883 N N . ALA A 1 108 ? -12.099 5.871 -8.816 1.00 66.56 108 ALA A N 1
ATOM 884 C CA . ALA A 1 108 ? -13.032 4.793 -9.132 1.00 66.56 108 ALA A CA 1
ATOM 885 C C . ALA A 1 108 ? -14.071 5.209 -10.188 1.00 66.56 108 ALA A C 1
ATOM 887 O O . ALA A 1 108 ? -14.454 4.382 -11.006 1.00 66.56 108 ALA A O 1
ATOM 888 N N . GLU A 1 109 ? -14.471 6.483 -10.203 1.00 64.88 109 GLU A N 1
ATOM 889 C CA . GLU A 1 109 ? -15.419 7.066 -11.166 1.00 64.88 109 GLU A CA 1
ATOM 890 C C . GLU A 1 109 ? -14.798 7.334 -12.546 1.00 64.88 109 GLU A C 1
ATOM 892 O O . GLU A 1 109 ? -15.515 7.406 -13.535 1.00 64.88 109 GLU A O 1
ATOM 897 N N . LYS A 1 110 ? -13.466 7.439 -12.645 1.00 56.72 110 LYS A N 1
ATOM 898 C CA . LYS A 1 110 ? -12.733 7.565 -13.922 1.00 56.72 110 LYS A CA 1
ATOM 899 C C . LYS A 1 110 ? -12.552 6.225 -14.666 1.00 56.72 110 LYS A C 1
ATOM 901 O O . LYS A 1 110 ? -11.543 6.049 -15.348 1.00 56.72 110 LYS A O 1
ATOM 906 N N . LYS A 1 111 ? -13.457 5.267 -14.469 1.00 46.47 111 LYS A N 1
ATOM 907 C CA . LYS A 1 111 ? -13.442 3.974 -15.166 1.00 46.47 111 LYS A CA 1
ATOM 908 C C . LYS A 1 111 ? -14.107 4.069 -16.531 1.00 46.47 111 LYS A C 1
ATOM 910 O O . LYS A 1 111 ? -15.119 4.793 -16.628 1.00 46.47 111 LYS A O 1
#

pLDDT: mean 83.02, std 14.77, rang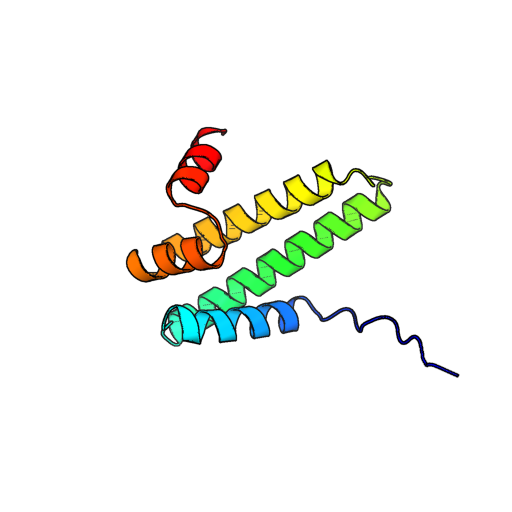e [35.41, 94.44]

Sequence (111 aa):
MAQNQPPEKKNPIEIAAEQADRLQIDLKLDHRQLFLTDSVLQKNIAGVMNEFEAMQKAGMQNSESYRDVQLKWVRKTEDAFEKFMSKEQFERYLKISGVSSKERKKRAEKK

Secondary structure (DSSP, 8-state):
----PPP----HHHHHHHHHHHHHHHHT--HHHHHHHHHHHHHHHHHHHHHHHHHHHTT---HHHHHHHHHHHHHHHHHHHHHHS-HHHHHHHHHHTT--HHHHHHHHH--

Radius of gyration: 15.82 Å; chains: 1; bounding box: 53×24×38 Å

Foldseek 3Di:
DPPPDPPPPQQLLRVLLVVLVVLCVQLVDDPVLSVLSSVLSSVLSVQLVVVVVVCVVVVNPDPVSSVVSVVVSVLSSLVSSVVPGDPSSSCSVCVVVVHHPVNNVVVVVVD